Protein AF-A0A2H6AF72-F1 (afdb_monomer_lite)

Radius of gyration: 19.47 Å; chains: 1; bounding box: 50×29×58 Å

Structure (mmCIF, N/CA/C/O backbone):
data_AF-A0A2H6AF72-F1
#
_entry.id   AF-A0A2H6AF72-F1
#
loop_
_atom_site.group_PDB
_atom_site.id
_atom_site.type_symbol
_atom_site.label_atom_id
_atom_site.label_alt_id
_atom_site.label_comp_id
_atom_site.label_asym_id
_atom_site.label_entity_id
_atom_site.label_seq_id
_atom_site.pdbx_PDB_ins_code
_atom_site.Cartn_x
_atom_site.Cartn_y
_atom_site.Cartn_z
_atom_site.occupancy
_atom_site.B_iso_or_equiv
_atom_site.auth_seq_id
_atom_site.auth_comp_id
_atom_site.auth_asym_id
_atom_site.auth_atom_id
_atom_site.pdbx_PDB_model_num
ATOM 1 N N . MET A 1 1 ? 28.592 -4.915 10.012 1.00 45.84 1 MET A N 1
ATOM 2 C CA . MET A 1 1 ? 27.719 -3.913 9.376 1.00 45.84 1 MET A CA 1
ATOM 3 C C . MET A 1 1 ? 26.429 -4.671 9.150 1.00 45.84 1 MET A C 1
ATOM 5 O O . MET A 1 1 ? 26.485 -5.625 8.399 1.00 45.84 1 MET A O 1
ATOM 9 N N . MET A 1 2 ? 25.396 -4.455 9.972 1.00 42.34 2 MET A N 1
ATOM 10 C CA . MET A 1 2 ? 24.169 -5.247 9.829 1.00 42.34 2 MET A CA 1
ATOM 11 C C . MET A 1 2 ? 23.522 -4.894 8.496 1.00 42.34 2 MET A C 1
ATOM 13 O O . MET A 1 2 ? 23.334 -3.710 8.214 1.00 42.34 2 MET A O 1
ATOM 17 N N . ASP A 1 3 ? 23.232 -5.923 7.711 1.00 50.94 3 ASP A N 1
ATOM 18 C CA . ASP A 1 3 ? 22.557 -5.867 6.424 1.00 50.94 3 ASP A CA 1
ATOM 19 C C . ASP A 1 3 ? 21.106 -5.407 6.629 1.00 50.94 3 ASP A C 1
ATOM 21 O O . ASP A 1 3 ? 20.165 -6.191 6.584 1.00 50.94 3 ASP A O 1
ATOM 25 N N . TYR A 1 4 ? 20.908 -4.112 6.893 1.00 49.44 4 TYR A N 1
ATOM 26 C CA . TYR A 1 4 ? 19.579 -3.484 6.959 1.00 49.44 4 TYR A CA 1
ATOM 27 C C . TYR A 1 4 ? 18.768 -3.741 5.676 1.00 49.44 4 TYR A C 1
ATOM 29 O O . TYR A 1 4 ? 17.543 -3.756 5.711 1.00 49.44 4 TYR A O 1
ATOM 37 N N . LEU A 1 5 ? 19.457 -4.003 4.559 1.00 55.38 5 LEU A N 1
ATOM 38 C CA . LEU A 1 5 ? 18.871 -4.444 3.297 1.00 55.38 5 LEU A CA 1
ATOM 39 C C . LEU A 1 5 ? 18.309 -5.872 3.351 1.00 55.38 5 LEU A C 1
ATOM 41 O O . LEU A 1 5 ? 17.291 -6.117 2.711 1.00 55.38 5 LEU A O 1
ATOM 45 N N . ASP A 1 6 ? 18.892 -6.799 4.113 1.00 64.69 6 ASP A N 1
ATOM 46 C CA . ASP A 1 6 ? 18.462 -8.205 4.128 1.00 64.69 6 ASP A CA 1
ATOM 47 C C . ASP A 1 6 ? 17.164 -8.401 4.910 1.00 64.69 6 ASP A C 1
ATOM 49 O O . ASP A 1 6 ? 16.269 -9.113 4.451 1.00 64.69 6 ASP A O 1
ATOM 53 N N . GLU A 1 7 ? 1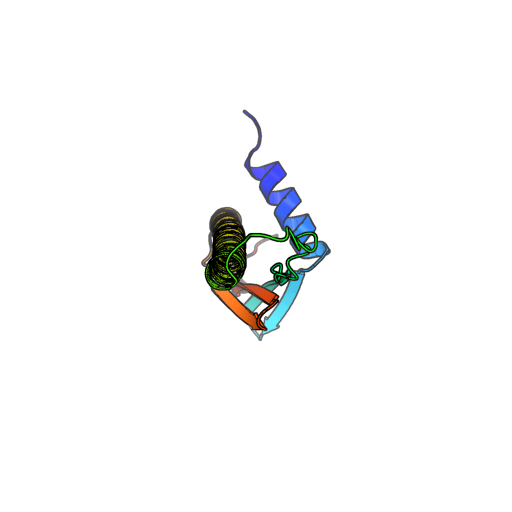7.016 -7.744 6.064 1.00 69.00 7 GLU A N 1
ATOM 54 C CA . GLU A 1 7 ? 15.771 -7.800 6.841 1.00 69.00 7 GLU A CA 1
ATOM 55 C C . GLU A 1 7 ? 14.624 -7.125 6.080 1.00 69.00 7 GLU A C 1
ATOM 57 O O . GLU A 1 7 ? 13.515 -7.661 6.002 1.00 69.00 7 GLU A O 1
ATOM 62 N N . ASP A 1 8 ? 14.907 -5.991 5.441 1.00 66.62 8 ASP A N 1
ATOM 63 C CA . ASP A 1 8 ? 13.935 -5.244 4.656 1.00 66.62 8 ASP A CA 1
ATOM 64 C C . ASP A 1 8 ? 13.518 -5.988 3.383 1.00 66.62 8 ASP A C 1
ATOM 66 O O . ASP A 1 8 ? 12.327 -6.039 3.059 1.00 66.62 8 ASP A O 1
ATOM 70 N N . THR A 1 9 ? 14.469 -6.650 2.724 1.00 68.25 9 THR A N 1
ATOM 71 C CA . THR A 1 9 ? 14.215 -7.526 1.577 1.00 68.25 9 THR A CA 1
ATOM 72 C C . THR A 1 9 ? 13.435 -8.770 1.992 1.00 68.25 9 THR A C 1
ATOM 74 O O . THR A 1 9 ? 12.452 -9.114 1.340 1.00 68.25 9 THR A O 1
ATOM 77 N N . ALA A 1 10 ? 13.799 -9.430 3.096 1.00 70.38 10 ALA A N 1
ATOM 78 C CA . ALA A 1 10 ? 13.075 -10.593 3.609 1.00 70.38 10 ALA A CA 1
ATOM 79 C C . ALA A 1 10 ? 11.638 -10.231 4.006 1.00 70.38 10 ALA A C 1
ATOM 81 O O . ALA A 1 10 ? 10.698 -10.972 3.709 1.00 70.38 10 ALA A O 1
ATOM 82 N N . TYR A 1 11 ? 11.452 -9.065 4.625 1.00 73.12 11 TYR A N 1
ATOM 83 C CA . TYR A 1 11 ? 10.141 -8.538 4.972 1.00 73.12 11 TYR A CA 1
ATOM 84 C C . TYR A 1 11 ? 9.307 -8.227 3.721 1.00 73.12 11 TYR A C 1
ATOM 86 O O . TYR A 1 11 ? 8.145 -8.635 3.641 1.00 73.12 11 TYR A O 1
ATOM 94 N N . LEU A 1 12 ? 9.897 -7.579 2.711 1.00 72.94 12 LEU A N 1
ATOM 95 C CA . LEU A 1 12 ? 9.242 -7.315 1.430 1.00 72.94 12 LEU A CA 1
ATOM 96 C C . LEU A 1 12 ? 8.855 -8.613 0.714 1.00 72.94 12 LEU A C 1
ATOM 98 O O . LEU A 1 12 ? 7.711 -8.755 0.289 1.00 72.94 12 LEU A O 1
ATOM 102 N N . LEU A 1 13 ? 9.766 -9.583 0.625 1.00 69.62 13 LEU A N 1
ATOM 103 C CA . LEU A 1 13 ? 9.505 -10.899 0.040 1.00 69.62 13 LEU A CA 1
ATOM 104 C C . LEU A 1 13 ? 8.399 -11.640 0.797 1.00 69.62 13 LEU A C 1
ATOM 106 O O . LEU A 1 13 ? 7.515 -12.223 0.172 1.00 69.62 13 LEU A O 1
ATOM 110 N N . GLY A 1 14 ? 8.391 -11.564 2.129 1.00 73.88 14 GLY A N 1
ATOM 111 C CA . GLY A 1 14 ? 7.322 -12.111 2.961 1.00 7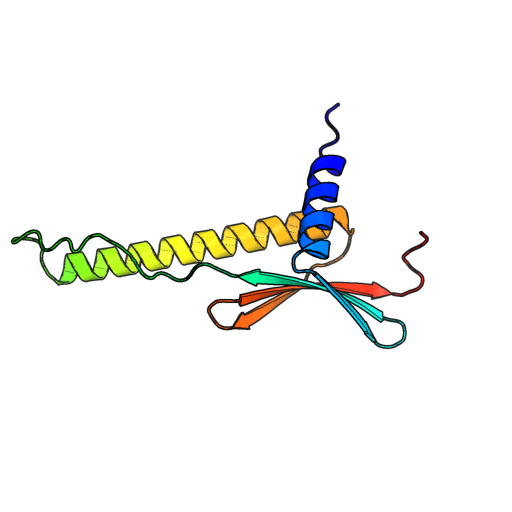3.88 14 GLY A CA 1
ATOM 112 C C . GLY A 1 14 ? 5.967 -11.458 2.678 1.00 73.88 14 GLY A C 1
ATOM 113 O O . GLY A 1 14 ? 4.959 -12.155 2.544 1.00 73.88 14 GLY A O 1
ATOM 114 N N . MET A 1 15 ? 5.930 -10.132 2.515 1.00 74.31 15 MET A N 1
ATOM 115 C CA . MET A 1 15 ? 4.712 -9.415 2.122 1.00 74.31 15 MET A CA 1
ATOM 116 C C . MET A 1 15 ? 4.251 -9.792 0.714 1.00 74.31 15 MET A C 1
ATOM 118 O O . MET A 1 15 ? 3.058 -10.014 0.506 1.00 74.31 15 MET A O 1
ATOM 122 N N . LEU A 1 16 ? 5.177 -9.906 -0.239 1.00 72.75 16 LEU A N 1
ATOM 123 C CA . LEU A 1 16 ? 4.874 -10.310 -1.608 1.00 72.75 16 LEU A CA 1
ATOM 124 C C . LEU A 1 16 ? 4.324 -11.733 -1.667 1.00 72.75 16 LEU A C 1
ATOM 126 O O . LEU A 1 16 ? 3.339 -11.978 -2.356 1.00 72.75 16 LEU A O 1
ATOM 130 N N . PHE A 1 17 ? 4.906 -12.655 -0.906 1.00 71.75 17 PHE A N 1
ATOM 131 C CA . PHE A 1 17 ? 4.448 -14.037 -0.856 1.00 71.75 17 PHE A CA 1
ATOM 132 C C . PHE A 1 17 ? 3.093 -14.174 -0.148 1.00 71.75 17 PHE A C 1
ATOM 134 O O . PHE A 1 17 ? 2.244 -14.956 -0.567 1.00 71.75 17 PHE A O 1
ATOM 141 N N . GLY A 1 18 ? 2.874 -13.411 0.927 1.00 74.75 18 GLY A N 1
ATOM 142 C CA . GLY A 1 18 ? 1.661 -13.517 1.737 1.00 74.75 18 GLY A CA 1
ATOM 143 C C . GLY A 1 18 ? 0.457 -12.750 1.188 1.00 74.75 18 GLY A C 1
ATOM 144 O O . GLY A 1 18 ? -0.680 -13.189 1.364 1.00 74.75 18 GLY A O 1
ATOM 145 N N . ARG A 1 19 ? 0.680 -11.579 0.580 1.00 78.19 19 ARG A N 1
ATOM 146 C CA . ARG A 1 19 ? -0.380 -10.640 0.157 1.00 78.19 19 ARG A CA 1
ATOM 147 C C . ARG A 1 19 ? -0.085 -9.914 -1.158 1.00 78.19 19 ARG A C 1
ATOM 149 O O . ARG A 1 19 ? -0.855 -9.038 -1.557 1.00 78.19 19 ARG A O 1
ATOM 156 N N . GLY A 1 20 ? 1.021 -10.252 -1.814 1.00 80.06 20 GLY A N 1
ATOM 157 C CA . GLY A 1 20 ? 1.405 -9.682 -3.092 1.00 80.06 20 GLY A CA 1
ATOM 158 C C . GLY A 1 20 ? 0.698 -10.353 -4.260 1.00 80.06 20 GLY A C 1
ATOM 159 O O . GLY A 1 20 ? 0.408 -11.549 -4.258 1.00 80.06 20 GLY A O 1
ATOM 160 N N . LYS A 1 21 ? 0.446 -9.565 -5.296 1.00 84.19 21 LYS A N 1
ATOM 161 C CA . LYS A 1 21 ? 0.031 -10.021 -6.616 1.00 84.19 21 LYS A CA 1
ATOM 162 C C . LYS A 1 21 ? 0.981 -9.423 -7.634 1.00 84.19 21 LYS A C 1
ATOM 164 O O . LYS A 1 21 ? 1.278 -8.231 -7.587 1.00 84.19 21 LYS A O 1
ATOM 169 N N . LEU A 1 22 ? 1.422 -10.258 -8.562 1.00 82.88 22 LEU A N 1
ATOM 170 C CA . LEU A 1 22 ? 2.120 -9.812 -9.753 1.00 82.88 22 LEU A CA 1
ATOM 171 C C . LEU A 1 22 ? 1.101 -9.714 -10.889 1.00 82.88 22 LEU A C 1
ATOM 173 O O . LEU A 1 22 ? 0.430 -10.697 -11.199 1.00 82.88 22 LEU A O 1
ATOM 177 N N . LEU A 1 23 ? 0.963 -8.531 -11.478 1.00 84.06 23 LEU A N 1
ATOM 178 C CA . LEU A 1 23 ? 0.066 -8.280 -12.601 1.00 84.06 23 LEU A CA 1
ATOM 179 C C . LEU A 1 23 ? 0.889 -7.918 -13.836 1.00 84.06 23 LEU A C 1
ATOM 181 O O . LEU A 1 23 ? 1.700 -6.995 -13.798 1.00 84.06 23 LEU A O 1
ATOM 185 N N . ASP A 1 24 ? 0.655 -8.619 -14.939 1.00 82.19 24 ASP A N 1
ATOM 186 C CA . ASP A 1 24 ? 1.274 -8.331 -16.230 1.00 82.19 24 ASP A CA 1
ATOM 187 C C . ASP A 1 24 ? 0.285 -7.562 -17.123 1.00 82.19 24 ASP A C 1
ATOM 189 O O . ASP A 1 24 ? -0.822 -8.029 -17.390 1.00 82.19 24 ASP A O 1
ATOM 193 N N . TYR A 1 25 ? 0.701 -6.403 -17.635 1.00 80.25 25 TYR A N 1
ATOM 194 C CA . TYR A 1 25 ? -0.032 -5.618 -18.630 1.00 80.25 25 TYR A CA 1
ATOM 195 C C . TYR A 1 25 ? 0.899 -5.277 -19.797 1.00 80.25 25 TYR A C 1
ATOM 197 O O . TYR A 1 25 ? 1.538 -4.224 -19.845 1.00 80.25 25 TYR A O 1
ATOM 205 N N . GLY A 1 26 ? 0.995 -6.199 -20.757 1.00 82.00 26 GLY A N 1
ATOM 206 C CA . GLY A 1 26 ? 1.852 -6.046 -21.933 1.00 82.00 26 GLY A CA 1
ATOM 207 C C . GLY A 1 26 ? 3.339 -6.001 -21.566 1.00 82.00 26 GLY A C 1
ATOM 208 O O . GLY A 1 26 ? 3.912 -7.001 -21.137 1.00 82.00 26 GLY A O 1
ATOM 209 N N . SER A 1 27 ? 3.978 -4.848 -21.774 1.00 80.19 27 SER A N 1
ATOM 210 C CA . SER A 1 27 ? 5.383 -4.593 -21.418 1.00 80.19 27 SER A CA 1
ATOM 211 C C . SER A 1 27 ? 5.570 -4.049 -19.996 1.00 80.19 27 SER A C 1
ATOM 213 O O . SER A 1 27 ? 6.713 -3.948 -19.537 1.00 80.19 27 SER A O 1
ATOM 215 N N . CYS A 1 28 ? 4.476 -3.732 -19.301 1.00 77.94 28 CYS A N 1
ATOM 216 C CA . CYS A 1 28 ? 4.472 -3.266 -17.921 1.00 77.94 28 CYS A CA 1
ATOM 217 C C . CYS A 1 28 ? 4.126 -4.414 -16.975 1.00 77.94 28 CYS A C 1
ATOM 219 O O . CYS A 1 28 ? 3.243 -5.227 -17.246 1.00 77.94 28 CYS A O 1
ATOM 221 N N . ARG A 1 29 ? 4.804 -4.447 -15.836 1.00 81.94 29 ARG A N 1
ATOM 222 C CA . ARG A 1 29 ? 4.525 -5.347 -14.725 1.00 81.94 29 ARG A CA 1
ATOM 223 C C . ARG A 1 29 ? 4.245 -4.528 -13.488 1.00 81.94 29 ARG A C 1
ATOM 225 O O . ARG A 1 29 ? 4.872 -3.493 -13.284 1.00 81.94 29 ARG A O 1
ATOM 232 N N . PHE A 1 30 ? 3.316 -5.003 -12.678 1.00 83.69 30 PHE A N 1
ATOM 233 C CA . PHE A 1 30 ? 2.942 -4.355 -11.439 1.00 83.69 30 PHE A CA 1
ATOM 234 C C . PHE A 1 30 ? 3.047 -5.340 -10.297 1.00 83.69 30 PHE A C 1
ATOM 236 O O . PHE A 1 30 ? 2.457 -6.419 -10.331 1.00 83.69 30 PHE A O 1
ATOM 243 N N . VAL A 1 31 ? 3.764 -4.932 -9.267 1.00 85.44 31 VAL A N 1
ATOM 244 C CA . VAL A 1 31 ? 3.702 -5.557 -7.957 1.00 85.44 31 VAL A CA 1
ATOM 245 C C . VAL A 1 31 ? 2.648 -4.814 -7.152 1.00 85.44 31 VAL A C 1
ATOM 247 O O . VAL A 1 31 ? 2.734 -3.600 -6.987 1.00 85.44 31 VAL A O 1
ATOM 250 N N . VAL A 1 32 ? 1.643 -5.541 -6.675 1.00 87.38 32 VAL A N 1
ATOM 251 C CA . VAL A 1 32 ? 0.549 -5.001 -5.865 1.00 87.38 32 VAL A CA 1
ATOM 252 C C . VAL A 1 32 ? 0.532 -5.717 -4.526 1.00 87.38 32 VAL A C 1
ATOM 254 O O . VAL A 1 32 ? 0.341 -6.927 -4.491 1.00 87.38 32 VAL A O 1
ATOM 257 N N . VAL A 1 33 ? 0.704 -4.992 -3.425 1.00 87.75 33 VAL A N 1
ATOM 258 C CA . VAL A 1 33 ? 0.620 -5.533 -2.061 1.00 87.75 33 VAL A CA 1
ATOM 259 C C . VAL A 1 33 ? -0.623 -4.975 -1.384 1.00 87.75 33 VAL A C 1
ATOM 261 O O . VAL A 1 33 ? -0.729 -3.770 -1.161 1.00 87.75 33 VAL A O 1
ATOM 264 N N . GLU A 1 34 ? -1.573 -5.848 -1.049 1.00 88.19 34 GLU A N 1
ATOM 265 C CA . GLU A 1 34 ? -2.801 -5.452 -0.355 1.00 88.19 34 GLU A CA 1
ATOM 266 C C . GLU A 1 34 ? -2.625 -5.512 1.170 1.00 88.19 34 GLU A C 1
ATOM 268 O O . GLU A 1 34 ? -2.309 -6.551 1.756 1.00 88.19 34 GLU A O 1
ATOM 273 N N . LEU A 1 35 ? -2.888 -4.391 1.834 1.00 84.25 35 LEU A N 1
ATOM 274 C CA . LEU A 1 35 ? -2.811 -4.225 3.278 1.00 84.25 35 LEU A CA 1
ATOM 275 C C . LEU A 1 35 ? -4.211 -4.027 3.857 1.00 84.25 35 LEU A C 1
ATOM 277 O O . LEU A 1 35 ? -5.022 -3.254 3.342 1.00 84.25 35 LEU A O 1
ATOM 281 N N . GLU A 1 36 ? -4.486 -4.706 4.968 1.00 82.75 36 GLU A N 1
ATOM 282 C CA . GLU A 1 36 ? -5.682 -4.448 5.769 1.00 82.75 36 GLU A CA 1
ATOM 283 C C . GLU A 1 36 ? -5.348 -3.388 6.813 1.00 82.75 36 GLU A C 1
ATOM 285 O O . GLU A 1 36 ? -4.502 -3.600 7.682 1.00 82.75 36 GLU A O 1
ATOM 290 N N . ILE A 1 37 ? -6.017 -2.243 6.724 1.00 80.75 37 ILE A N 1
ATOM 291 C CA . ILE A 1 37 ? -5.909 -1.182 7.721 1.00 80.75 37 ILE A CA 1
ATOM 292 C C . ILE A 1 37 ? -6.938 -1.435 8.818 1.00 80.75 37 ILE A C 1
ATOM 294 O O . ILE A 1 37 ? -8.095 -1.786 8.561 1.00 80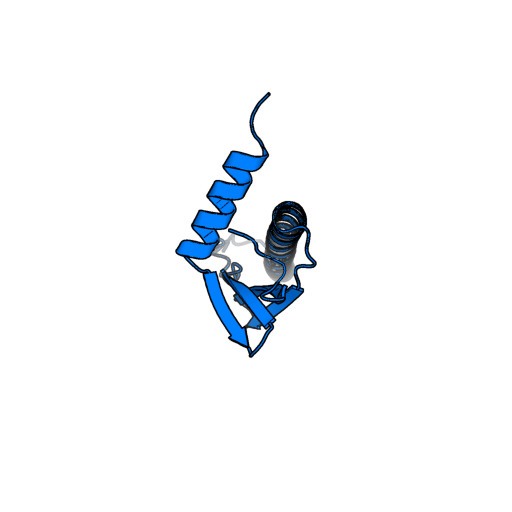.75 37 ILE A O 1
ATOM 298 N N . ARG A 1 38 ? -6.512 -1.283 10.074 1.00 70.50 38 ARG A N 1
ATOM 299 C CA . ARG A 1 38 ? -7.389 -1.552 11.212 1.00 70.50 38 ARG A CA 1
ATOM 300 C C . ARG A 1 38 ? -8.523 -0.543 11.210 1.00 70.50 38 ARG A C 1
ATOM 302 O O . ARG A 1 38 ? -8.284 0.662 11.215 1.00 70.50 38 ARG A O 1
ATOM 309 N N . ARG A 1 39 ? -9.757 -1.028 11.294 1.00 64.06 39 ARG A N 1
ATOM 310 C CA . ARG A 1 39 ? -10.870 -0.191 11.725 1.00 64.06 39 ARG A CA 1
ATOM 311 C C . ARG A 1 39 ? -11.067 -0.309 13.218 1.00 64.06 39 ARG A C 1
ATOM 313 O O . ARG A 1 39 ? -11.020 -1.399 13.782 1.00 64.06 39 ARG A O 1
ATOM 320 N N . THR A 1 40 ? -11.385 0.816 13.835 1.00 53.53 40 THR A N 1
ATOM 321 C CA . THR A 1 40 ? -12.020 0.838 15.140 1.00 53.53 40 THR A CA 1
ATOM 322 C C . THR A 1 40 ? -13.342 0.066 15.054 1.00 53.53 40 THR A C 1
ATOM 324 O O . THR A 1 40 ? -14.351 0.560 14.568 1.00 53.53 40 THR A O 1
ATOM 327 N N . THR A 1 41 ? -13.386 -1.147 15.592 1.00 47.47 41 THR A N 1
ATOM 328 C CA . THR A 1 41 ? -14.347 -1.343 16.676 1.00 47.47 41 THR A CA 1
ATOM 329 C C . THR A 1 41 ? -13.570 -0.975 17.922 1.00 47.47 41 THR A C 1
ATOM 331 O O . THR A 1 41 ? -12.686 -1.749 18.303 1.00 47.47 41 THR A O 1
ATOM 334 N N . PRO A 1 42 ? -13.799 0.199 18.532 1.00 49.31 42 PRO A N 1
ATOM 335 C CA . PRO A 1 42 ? -13.270 0.415 19.853 1.00 49.31 42 PRO A CA 1
ATOM 336 C C . PRO A 1 42 ? -13.955 -0.633 20.728 1.00 49.31 42 PRO A C 1
ATOM 338 O O . PRO A 1 42 ? -15.081 -0.447 21.171 1.00 49.31 42 PRO A O 1
ATOM 341 N N . LYS A 1 43 ? -13.271 -1.747 20.999 1.00 48.62 43 LYS A N 1
ATOM 342 C CA . LYS A 1 43 ? -13.484 -2.494 22.236 1.00 48.62 43 LYS A CA 1
ATOM 343 C C . LYS A 1 43 ? -12.875 -1.654 23.359 1.00 48.62 43 LYS A C 1
ATOM 345 O O . LYS A 1 43 ? -11.989 -2.104 24.073 1.00 48.62 43 LYS A O 1
ATOM 350 N N . LEU A 1 44 ? -13.300 -0.394 23.470 1.00 51.44 44 LEU A N 1
ATOM 351 C CA . LEU A 1 44 ? -13.259 0.258 24.759 1.00 51.44 44 LEU A CA 1
ATOM 352 C C . LEU A 1 44 ? -14.176 -0.623 25.615 1.00 51.44 44 LEU A C 1
ATOM 354 O O . LEU A 1 44 ? -15.291 -0.918 25.164 1.00 51.44 44 LEU A O 1
ATOM 358 N N . PRO A 1 45 ? -13.723 -1.122 26.780 1.00 52.91 45 PRO A N 1
ATOM 359 C CA . PRO A 1 45 ? -14.659 -1.710 27.726 1.00 52.91 45 PRO A CA 1
ATOM 360 C C . PRO A 1 45 ? -15.821 -0.723 27.865 1.00 52.91 45 PRO A C 1
ATOM 362 O O . PRO A 1 45 ? -15.571 0.484 27.768 1.00 52.91 45 PRO A O 1
ATOM 365 N N . PRO A 1 46 ? -17.077 -1.180 28.002 1.00 53.53 46 PRO A N 1
ATOM 366 C CA . PRO A 1 46 ? -18.176 -0.269 28.259 1.00 53.53 46 PRO A CA 1
ATOM 367 C C . PRO A 1 46 ? -17.834 0.485 29.545 1.00 53.53 46 PRO A C 1
ATOM 369 O O . PRO A 1 46 ? -18.068 -0.003 30.644 1.00 53.53 46 PRO A O 1
ATOM 372 N N . LEU A 1 47 ? -17.228 1.666 29.408 1.00 55.59 47 LEU A N 1
ATOM 373 C CA . LEU A 1 47 ? -17.002 2.630 30.470 1.00 55.59 47 LEU A CA 1
ATOM 374 C C . LEU A 1 47 ? -18.357 3.282 30.709 1.00 55.59 47 LEU A C 1
ATOM 376 O O . LEU A 1 47 ? -18.576 4.463 30.467 1.00 55.59 47 LEU A O 1
ATOM 380 N N . HIS A 1 48 ? -19.298 2.458 31.155 1.00 51.44 48 HIS A N 1
ATOM 381 C CA . HIS A 1 48 ? -20.436 2.904 31.920 1.00 51.44 48 HIS A CA 1
ATOM 382 C C . HIS A 1 48 ? -19.911 3.146 33.338 1.00 51.44 48 HIS A C 1
ATOM 384 O O . HIS A 1 48 ? -20.268 2.450 34.280 1.00 51.44 48 HIS A O 1
ATOM 390 N N . GLU A 1 49 ? -18.977 4.091 33.477 1.00 55.25 49 GLU A N 1
ATOM 391 C CA . GLU A 1 49 ? -18.751 4.710 34.773 1.00 55.25 49 GLU A CA 1
ATOM 392 C C . GLU A 1 49 ? -19.923 5.670 34.978 1.00 55.25 49 GLU A C 1
ATOM 394 O O . GLU A 1 49 ? -20.071 6.623 34.200 1.00 55.25 49 GLU A O 1
ATOM 399 N N . PRO A 1 50 ? -20.809 5.406 35.953 1.00 52.72 50 PRO A N 1
ATOM 400 C CA . PRO A 1 50 ? -21.903 6.311 36.254 1.00 52.72 50 PRO A CA 1
ATOM 401 C C . PRO A 1 50 ? -21.295 7.636 36.731 1.00 52.72 50 PRO A C 1
ATOM 403 O O . PRO A 1 50 ? -20.818 7.738 37.856 1.00 52.72 50 PRO A O 1
ATOM 406 N N . GLY A 1 51 ? -21.253 8.636 35.847 1.00 64.81 51 GLY A N 1
ATOM 407 C CA . GLY A 1 51 ? -20.695 9.955 36.155 1.00 64.81 51 GLY A CA 1
ATOM 408 C C . GLY A 1 51 ? -19.983 10.666 35.004 1.00 64.81 51 GLY A C 1
ATOM 409 O O . GLY A 1 51 ? -19.815 11.881 35.085 1.00 64.81 51 GLY A O 1
ATOM 410 N N . LEU A 1 52 ? -19.595 9.975 33.922 1.00 63.78 52 LEU A N 1
ATOM 411 C CA . LEU A 1 52 ? -19.001 10.660 32.766 1.00 63.78 52 LEU A CA 1
ATOM 412 C C . LEU A 1 52 ? -20.085 11.325 31.890 1.00 63.78 52 LEU A C 1
ATOM 414 O O . LEU A 1 52 ? -21.017 10.638 31.463 1.00 63.78 52 LEU A O 1
ATOM 418 N N . PRO A 1 53 ? -19.963 12.623 31.551 1.00 73.88 53 PRO A N 1
ATOM 419 C CA . PRO A 1 53 ? -20.859 13.279 30.600 1.00 73.88 53 PRO A CA 1
ATOM 420 C C . PRO A 1 53 ? -20.817 12.583 29.232 1.00 73.88 53 PRO A C 1
ATOM 422 O O . PRO A 1 53 ? -19.734 12.258 28.736 1.00 73.88 53 PRO A O 1
ATOM 425 N N . GLN A 1 54 ? -21.977 12.395 28.592 1.00 69.12 54 GLN A N 1
ATOM 426 C CA . GLN A 1 54 ? -22.082 11.768 27.263 1.00 69.12 54 GLN A CA 1
ATOM 427 C C . GLN A 1 54 ? -21.192 12.455 26.213 1.00 69.12 54 GLN A C 1
ATOM 429 O O . GLN A 1 54 ? -20.566 11.774 25.399 1.00 69.12 54 GLN A O 1
ATOM 434 N N . ASP A 1 55 ? -21.051 13.781 26.290 1.00 73.88 55 ASP A N 1
ATOM 435 C CA . ASP A 1 55 ? -20.176 14.566 25.408 1.00 73.88 55 ASP A CA 1
ATOM 436 C C . ASP A 1 55 ? -18.702 14.157 25.530 1.00 73.88 55 ASP A C 1
ATOM 438 O O . ASP A 1 55 ? -17.960 14.112 24.548 1.00 73.88 55 ASP A O 1
ATOM 442 N N . LEU A 1 56 ? -18.266 13.817 26.744 1.00 72.75 56 LEU A N 1
ATOM 443 C CA . LEU A 1 56 ? -16.892 13.416 27.029 1.00 72.75 56 LEU A CA 1
ATOM 444 C C . LEU A 1 56 ? -16.631 11.993 26.510 1.00 72.75 56 LEU A C 1
ATOM 446 O O . LEU A 1 56 ? -15.584 11.738 25.915 1.00 72.75 56 LEU A O 1
ATOM 450 N N . GLN A 1 57 ? -17.613 11.093 26.629 1.00 68.06 57 GLN A N 1
ATOM 451 C CA . GLN A 1 57 ? -17.542 9.748 26.043 1.00 68.06 57 GLN A CA 1
ATOM 452 C C . GLN A 1 57 ? -17.481 9.783 24.509 1.00 68.06 57 GLN A C 1
ATOM 454 O O . GLN A 1 57 ? -16.630 9.112 23.920 1.00 68.06 57 GLN A O 1
ATOM 459 N N . GLN A 1 58 ? -18.320 10.593 23.853 1.00 69.81 58 GLN A N 1
ATOM 460 C CA . GLN A 1 58 ? -18.264 10.769 22.396 1.00 69.81 58 GLN A CA 1
ATOM 461 C C . GLN A 1 58 ? -16.920 11.348 21.947 1.00 69.81 58 GLN A C 1
ATOM 463 O O . GLN A 1 58 ? -16.321 10.869 20.980 1.00 69.81 58 GLN A O 1
ATOM 468 N N . LYS A 1 59 ? -16.395 12.336 22.679 1.00 75.19 59 LYS A N 1
ATOM 469 C CA . LYS A 1 59 ? -15.098 12.946 22.372 1.00 75.19 59 LYS A CA 1
ATOM 470 C C . LYS A 1 59 ? -13.950 11.941 22.485 1.00 75.19 59 LYS A C 1
ATOM 472 O O . LYS A 1 59 ? -13.087 11.911 21.611 1.00 75.19 59 LYS A O 1
ATOM 477 N N . LEU A 1 60 ? -13.959 11.077 23.502 1.00 73.38 60 LEU A N 1
ATOM 478 C CA . LEU A 1 60 ? -12.962 10.012 23.662 1.00 73.38 60 LEU A CA 1
ATOM 479 C C . LEU A 1 60 ? -13.030 8.973 22.533 1.00 73.38 60 LEU A C 1
ATOM 481 O O . LEU A 1 60 ? -11.988 8.570 22.016 1.00 73.38 60 LEU A O 1
ATOM 485 N N . GLN A 1 61 ? -14.231 8.582 22.096 1.00 68.19 61 GLN A N 1
ATOM 486 C CA . GLN A 1 61 ? -14.400 7.676 20.952 1.00 68.19 61 GLN A CA 1
ATOM 487 C C . GLN A 1 61 ? -13.882 8.296 19.646 1.00 68.19 61 GLN A C 1
ATOM 489 O O . GLN A 1 61 ? -13.189 7.625 18.879 1.00 68.19 61 GLN A O 1
ATOM 494 N N . SER A 1 62 ? -14.160 9.584 19.417 1.00 68.88 62 SER A N 1
ATOM 495 C CA . SER A 1 62 ? -13.653 10.319 18.254 1.00 68.88 62 SER A CA 1
ATOM 496 C C . SER A 1 62 ? -12.125 10.404 18.258 1.00 68.88 62 SER A C 1
ATOM 498 O O . SER A 1 62 ? -11.492 10.127 17.241 1.00 68.88 62 SER A O 1
ATOM 500 N N . LEU A 1 63 ? -11.518 10.737 19.402 1.00 72.38 63 LEU A N 1
ATOM 501 C CA . LEU A 1 63 ? -10.060 10.823 19.543 1.00 72.38 63 LEU A CA 1
ATOM 502 C C . LEU A 1 63 ? -9.379 9.466 19.323 1.00 72.38 63 LEU A C 1
ATOM 504 O O . LEU A 1 63 ? -8.369 9.394 18.625 1.00 72.38 63 LEU A O 1
ATOM 508 N N . ALA A 1 64 ? -9.953 8.383 19.854 1.00 66.69 64 ALA A N 1
ATOM 509 C CA . ALA A 1 64 ? -9.456 7.030 19.609 1.00 66.69 64 ALA A CA 1
ATOM 510 C C . ALA A 1 64 ? -9.520 6.654 18.116 1.00 66.69 64 ALA A C 1
ATOM 512 O O . ALA A 1 64 ? -8.581 6.057 17.588 1.00 66.69 64 ALA A O 1
ATOM 513 N N . GLY A 1 65 ? -10.593 7.043 17.418 1.00 66.44 65 GLY A N 1
ATOM 514 C CA . GLY A 1 65 ? -10.718 6.866 15.968 1.00 66.44 65 GLY A CA 1
ATOM 515 C C . GLY A 1 65 ? -9.669 7.645 15.170 1.00 66.44 65 GLY A C 1
ATOM 516 O O . GLY A 1 65 ? -9.071 7.091 14.248 1.00 66.44 65 GLY A O 1
ATOM 517 N N . MET A 1 66 ? -9.403 8.900 15.547 1.00 70.06 66 MET A N 1
ATOM 518 C CA . MET A 1 66 ? -8.396 9.744 14.892 1.00 70.06 66 MET A CA 1
ATOM 519 C C . MET A 1 66 ? -6.973 9.212 15.088 1.00 70.06 66 MET A C 1
ATOM 521 O O . MET A 1 66 ? -6.210 9.153 14.125 1.00 70.06 66 MET A O 1
ATOM 525 N N . ASN A 1 67 ? -6.624 8.767 16.299 1.00 75.88 67 ASN A N 1
ATOM 526 C CA . ASN A 1 67 ? -5.305 8.188 16.565 1.00 75.88 67 ASN A CA 1
ATOM 527 C C . ASN A 1 67 ? -5.056 6.928 15.730 1.00 75.88 67 ASN A C 1
ATOM 529 O O . ASN A 1 67 ? -3.980 6.787 1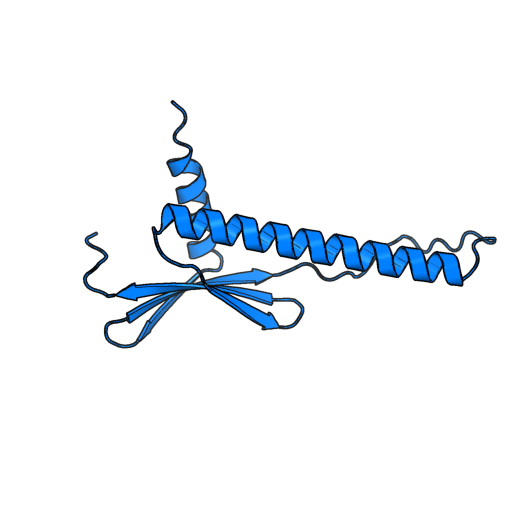5.158 1.00 75.88 67 ASN A O 1
ATOM 533 N N . LEU A 1 68 ? -6.055 6.052 15.586 1.00 73.50 68 LEU A N 1
ATOM 534 C CA . LEU A 1 68 ? -5.906 4.849 14.765 1.00 73.50 68 LEU A CA 1
ATOM 535 C C . LEU A 1 68 ? -5.767 5.176 13.271 1.00 73.50 68 LEU A C 1
ATOM 537 O O . LEU A 1 68 ? -4.985 4.536 12.571 1.00 73.50 68 LEU A O 1
ATOM 541 N N . ALA A 1 69 ? -6.513 6.165 12.770 1.00 72.50 69 ALA A N 1
ATOM 542 C CA . ALA A 1 69 ? -6.376 6.615 11.386 1.00 72.50 69 ALA A CA 1
ATOM 543 C C . ALA A 1 69 ? -4.953 7.127 11.112 1.00 72.50 69 ALA A C 1
ATOM 545 O O . ALA A 1 69 ? -4.334 6.707 10.136 1.00 72.50 69 ALA A O 1
ATOM 546 N N . LEU A 1 70 ? -4.407 7.935 12.028 1.00 77.56 70 LEU A N 1
ATOM 547 C CA . LEU A 1 70 ? -3.024 8.413 11.970 1.00 77.56 70 LEU A CA 1
ATOM 548 C C . LEU A 1 70 ? -2.002 7.273 12.056 1.00 77.56 70 LEU A C 1
ATOM 550 O O . LEU A 1 70 ? -0.990 7.303 11.362 1.00 77.56 70 LEU A O 1
ATOM 554 N N . GLU A 1 71 ? -2.235 6.264 12.897 1.00 79.06 71 GLU A N 1
ATOM 555 C CA . GLU A 1 71 ? -1.362 5.088 12.984 1.00 79.06 71 GLU A CA 1
ATOM 556 C C . GLU A 1 71 ? -1.363 4.272 11.689 1.00 79.06 71 GLU A C 1
ATOM 558 O O . GLU A 1 71 ? -0.292 3.907 11.203 1.00 79.06 71 GLU A O 1
ATOM 563 N N . ASN A 1 72 ? -2.539 4.025 11.102 1.00 81.19 72 ASN A N 1
ATOM 564 C CA . ASN A 1 72 ? -2.659 3.330 9.821 1.00 81.19 72 ASN A CA 1
ATOM 565 C C . ASN A 1 72 ? -1.950 4.106 8.704 1.00 81.19 72 ASN A C 1
ATOM 567 O O . ASN A 1 72 ? -1.194 3.515 7.938 1.00 81.19 72 ASN A O 1
ATOM 571 N N . GLU A 1 73 ? -2.160 5.420 8.628 1.00 81.75 73 GLU A N 1
ATOM 572 C CA . GLU A 1 73 ? -1.510 6.280 7.637 1.00 81.75 73 GLU A CA 1
ATOM 573 C C . GLU A 1 73 ? 0.015 6.254 7.796 1.00 81.75 73 GLU A C 1
ATOM 575 O O . GLU A 1 73 ? 0.736 6.030 6.827 1.00 81.75 73 GLU A O 1
ATOM 580 N N . ARG A 1 74 ? 0.523 6.372 9.030 1.00 83.12 74 ARG A N 1
ATOM 581 C CA . ARG A 1 74 ? 1.963 6.265 9.317 1.00 83.12 74 ARG A CA 1
ATOM 582 C C . ARG A 1 74 ? 2.531 4.901 8.937 1.00 83.12 74 ARG A C 1
ATOM 584 O O . ARG A 1 74 ? 3.637 4.840 8.408 1.00 83.12 74 ARG A O 1
ATOM 591 N N . ALA A 1 75 ? 1.809 3.817 9.215 1.00 81.50 75 ALA A N 1
ATOM 592 C CA . ALA A 1 75 ? 2.246 2.469 8.867 1.00 81.50 75 ALA A CA 1
ATOM 593 C C . ALA A 1 75 ? 2.323 2.281 7.344 1.00 81.50 75 ALA A C 1
ATOM 595 O O . ALA A 1 75 ? 3.334 1.794 6.842 1.00 81.50 75 ALA A O 1
ATOM 596 N N . VAL A 1 76 ? 1.296 2.721 6.611 1.00 85.12 76 VAL A N 1
ATOM 597 C CA . VAL A 1 76 ? 1.265 2.665 5.142 1.00 85.12 76 VAL A CA 1
ATOM 598 C C . VAL A 1 76 ? 2.379 3.522 4.540 1.00 85.12 76 VAL A C 1
ATOM 600 O O . VAL A 1 76 ? 3.089 3.044 3.659 1.00 85.12 76 VAL A O 1
ATOM 603 N N . SER A 1 77 ? 2.591 4.742 5.040 1.00 86.44 77 SER A N 1
ATOM 604 C CA . SER A 1 77 ? 3.657 5.628 4.558 1.00 86.44 77 SER A CA 1
ATOM 605 C C . SER A 1 77 ? 5.052 5.042 4.781 1.00 86.44 77 SER A C 1
ATOM 607 O O . SER A 1 77 ? 5.853 5.043 3.855 1.00 86.44 77 SER A O 1
ATOM 609 N N . ARG A 1 78 ? 5.326 4.445 5.950 1.00 84.94 78 ARG A N 1
ATOM 610 C CA . ARG A 1 78 ? 6.613 3.768 6.205 1.00 84.94 78 ARG A CA 1
ATOM 611 C C . ARG A 1 78 ? 6.848 2.584 5.271 1.00 84.94 78 ARG A C 1
ATOM 613 O O . ARG A 1 78 ? 7.962 2.380 4.804 1.00 84.94 78 ARG A O 1
ATOM 620 N N . LEU A 1 79 ? 5.811 1.787 5.010 1.00 82.62 79 LEU A N 1
ATOM 621 C CA . LEU A 1 79 ? 5.911 0.664 4.074 1.00 82.62 79 LEU A CA 1
ATOM 622 C C . LEU A 1 79 ? 6.154 1.147 2.647 1.00 82.62 79 LEU A C 1
ATOM 624 O O . LEU A 1 79 ? 6.991 0.585 1.948 1.00 82.62 79 LEU A O 1
ATOM 628 N N . ARG A 1 80 ? 5.465 2.213 2.237 1.00 87.69 80 ARG A N 1
ATOM 629 C CA . ARG A 1 80 ? 5.673 2.863 0.945 1.00 87.69 80 ARG A CA 1
ATOM 630 C C . ARG A 1 80 ? 7.111 3.360 0.791 1.00 87.69 80 ARG A C 1
ATOM 632 O O . ARG A 1 80 ? 7.716 3.085 -0.238 1.00 87.69 80 ARG A O 1
ATOM 639 N N . GLU A 1 81 ? 7.650 4.066 1.785 1.00 85.88 81 GLU A N 1
ATOM 640 C CA . GLU A 1 81 ? 9.035 4.562 1.776 1.00 85.88 81 GLU A CA 1
ATOM 641 C C . GLU A 1 81 ? 10.028 3.408 1.623 1.00 85.88 81 GLU A C 1
ATOM 643 O O . GLU A 1 81 ? 10.797 3.392 0.668 1.00 85.88 81 GLU A O 1
ATOM 648 N N . ARG A 1 82 ? 9.916 2.370 2.459 1.00 81.44 82 ARG A N 1
ATOM 649 C CA . ARG A 1 82 ? 10.794 1.190 2.383 1.00 81.44 82 ARG A CA 1
ATOM 650 C C . ARG A 1 82 ? 10.695 0.457 1.049 1.00 81.44 82 ARG A C 1
ATOM 652 O O . ARG A 1 82 ? 11.705 0.040 0.498 1.00 81.44 82 ARG A O 1
ATOM 659 N N . MET A 1 83 ? 9.490 0.308 0.497 1.00 80.56 83 MET A N 1
ATOM 660 C CA . MET A 1 83 ? 9.312 -0.269 -0.840 1.00 80.56 83 MET A CA 1
ATOM 661 C C . MET A 1 83 ? 9.925 0.608 -1.932 1.00 80.56 83 MET A C 1
ATOM 663 O O . MET A 1 83 ? 10.460 0.074 -2.896 1.00 80.56 83 MET A O 1
ATOM 667 N N . THR A 1 84 ? 9.848 1.931 -1.784 1.00 83.44 84 THR A N 1
ATOM 668 C CA . THR A 1 84 ? 10.421 2.887 -2.741 1.00 83.44 84 THR A CA 1
ATOM 669 C C . THR A 1 84 ? 11.943 2.802 -2.729 1.00 83.44 84 THR A C 1
ATOM 671 O O . THR A 1 84 ? 12.556 2.796 -3.791 1.00 83.44 84 THR A O 1
ATOM 674 N N . GLU A 1 85 ? 12.541 2.683 -1.543 1.00 81.94 85 GLU A N 1
ATOM 675 C CA . GLU A 1 85 ? 13.982 2.487 -1.364 1.00 81.94 85 GLU A CA 1
ATOM 676 C C . GLU A 1 85 ? 14.446 1.131 -1.913 1.00 81.94 85 GLU A C 1
ATOM 678 O O . GLU A 1 85 ? 15.383 1.087 -2.701 1.00 81.94 85 GLU A O 1
ATOM 683 N N . LEU A 1 86 ? 13.766 0.032 -1.562 1.00 77.56 86 LEU A N 1
ATOM 684 C CA . LEU A 1 86 ? 14.140 -1.323 -1.995 1.00 77.56 86 LEU A CA 1
ATOM 685 C C . LEU A 1 86 ? 13.989 -1.553 -3.501 1.00 77.56 86 LEU A C 1
ATOM 687 O O . LEU A 1 86 ? 14.768 -2.291 -4.095 1.00 77.56 86 LEU A O 1
ATOM 691 N N . LEU A 1 87 ? 12.938 -0.996 -4.104 1.00 77.69 87 LEU A N 1
ATOM 692 C CA . LEU A 1 87 ? 12.620 -1.207 -5.519 1.00 77.69 87 LEU A CA 1
ATOM 693 C C . LEU A 1 87 ? 13.146 -0.081 -6.411 1.00 77.69 87 LEU A C 1
ATOM 695 O O . LEU A 1 87 ? 12.926 -0.134 -7.621 1.00 77.69 87 LEU A O 1
ATOM 699 N N . GLU A 1 88 ? 13.770 0.941 -5.817 1.00 81.06 88 GLU A N 1
ATOM 700 C CA . GLU A 1 88 ? 14.248 2.159 -6.484 1.00 81.06 88 GLU A CA 1
ATOM 701 C C . GLU A 1 88 ? 13.200 2.762 -7.441 1.00 81.06 88 GLU A C 1
ATOM 703 O O . GLU A 1 88 ? 13.505 3.279 -8.518 1.00 81.06 88 GLU A O 1
ATOM 708 N N . SER A 1 89 ? 11.922 2.659 -7.069 1.00 80.31 89 SER A N 1
ATOM 709 C CA . SER A 1 89 ? 10.790 3.007 -7.924 1.00 80.31 89 SER A CA 1
ATOM 710 C C . SER A 1 89 ? 9.669 3.625 -7.109 1.00 80.31 89 SER A C 1
ATOM 712 O O . SER A 1 89 ? 9.471 3.303 -5.939 1.00 80.31 89 SER A O 1
ATOM 714 N N . ASN A 1 90 ? 8.896 4.503 -7.741 1.00 85.00 90 ASN A N 1
ATOM 715 C CA . ASN A 1 90 ? 7.762 5.136 -7.087 1.00 85.00 90 ASN A CA 1
ATOM 716 C C . ASN A 1 90 ? 6.688 4.097 -6.744 1.00 85.00 90 ASN A C 1
ATOM 718 O O . ASN A 1 90 ? 6.199 3.371 -7.612 1.00 85.00 90 ASN A O 1
ATOM 722 N N . VAL A 1 91 ? 6.302 4.070 -5.468 1.00 87.19 91 VAL A N 1
ATOM 723 C CA . VAL A 1 91 ? 5.192 3.256 -4.970 1.00 87.19 91 VAL A CA 1
ATOM 724 C C . VAL A 1 91 ? 3.948 4.127 -4.845 1.00 87.19 91 VAL A C 1
ATOM 726 O O . VAL A 1 91 ? 3.929 5.106 -4.085 1.00 87.19 91 VAL A O 1
ATOM 729 N N . ASP A 1 92 ? 2.898 3.738 -5.555 1.00 89.38 92 ASP A N 1
ATOM 730 C CA . ASP A 1 92 ? 1.578 4.346 -5.471 1.00 89.38 92 ASP A CA 1
ATOM 731 C C . ASP A 1 92 ? 0.755 3.706 -4.353 1.00 89.38 92 ASP A C 1
ATOM 733 O O . ASP A 1 92 ? 0.790 2.494 -4.138 1.00 89.38 92 ASP A O 1
ATOM 737 N N . VAL A 1 93 ? -0.024 4.527 -3.651 1.00 89.19 93 VAL A N 1
ATOM 738 C CA . VAL A 1 93 ? -0.943 4.085 -2.597 1.00 89.19 93 VAL A CA 1
ATOM 739 C C . VAL A 1 93 ? -2.369 4.245 -3.107 1.00 89.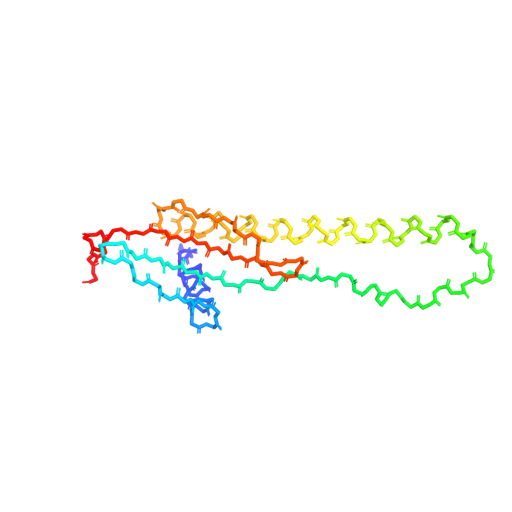19 93 VAL A C 1
ATOM 741 O O . VAL A 1 93 ? -2.816 5.360 -3.369 1.00 89.19 93 VAL A O 1
ATOM 744 N N . ILE A 1 94 ? -3.098 3.140 -3.239 1.00 89.50 94 ILE A N 1
ATOM 745 C CA . ILE A 1 94 ? -4.463 3.119 -3.772 1.00 89.50 94 ILE A CA 1
ATOM 746 C C . ILE A 1 94 ? -5.422 2.637 -2.685 1.00 89.50 94 ILE A C 1
ATOM 748 O O . ILE A 1 94 ? -5.318 1.514 -2.191 1.00 89.50 94 ILE A O 1
ATOM 752 N N . GLN A 1 95 ? -6.403 3.464 -2.324 1.00 87.06 95 GLN A N 1
ATOM 753 C CA . GLN A 1 95 ? -7.459 3.056 -1.401 1.00 87.06 95 GLN A CA 1
ATOM 754 C C . GLN A 1 95 ? -8.432 2.102 -2.113 1.00 87.06 95 GLN A C 1
ATOM 756 O O . GLN A 1 95 ? -9.187 2.523 -2.985 1.00 87.06 95 GLN A O 1
ATOM 761 N N . LEU A 1 96 ? -8.447 0.823 -1.726 1.00 85.44 96 LEU A N 1
ATOM 762 C CA . LEU A 1 96 ? -9.375 -0.172 -2.287 1.00 85.44 96 LEU A CA 1
ATOM 763 C C . LEU A 1 96 ? -10.740 -0.139 -1.592 1.00 85.44 96 LEU A C 1
ATOM 765 O O . LEU A 1 96 ? -11.784 -0.332 -2.210 1.00 85.44 96 LEU A O 1
ATOM 769 N N . SER A 1 97 ? -10.737 0.071 -0.278 1.00 84.06 97 SER A N 1
ATOM 770 C CA . SER A 1 97 ? -11.940 0.217 0.540 1.00 84.06 97 SER A CA 1
ATOM 771 C C . SER A 1 97 ? -11.596 0.959 1.822 1.00 84.06 97 SER A C 1
ATOM 773 O O . SER A 1 97 ? -10.431 1.120 2.155 1.00 84.06 97 SER A O 1
ATOM 775 N N . GLN A 1 98 ? -12.582 1.331 2.632 1.00 76.56 98 GLN A N 1
ATOM 776 C CA . GLN A 1 98 ? -12.343 1.963 3.937 1.00 76.56 98 GLN A CA 1
ATOM 777 C C . GLN A 1 98 ? -11.562 1.083 4.953 1.00 76.56 98 GLN A C 1
ATOM 779 O O . GLN A 1 98 ? -11.334 1.526 6.076 1.00 76.56 98 GLN A O 1
ATOM 784 N N . GLN A 1 99 ? -11.217 -0.167 4.616 1.00 82.00 99 GLN A N 1
ATOM 785 C CA . GLN A 1 99 ? -10.398 -1.071 5.439 1.00 82.00 99 GLN A CA 1
ATOM 786 C C . GLN A 1 99 ? -9.213 -1.681 4.676 1.00 82.00 99 GLN A C 1
ATOM 788 O O . GLN A 1 99 ? -8.477 -2.493 5.234 1.00 82.00 99 GLN A O 1
ATOM 793 N N . ARG A 1 100 ? -9.024 -1.333 3.398 1.00 85.00 100 ARG A N 1
ATOM 794 C CA . ARG A 1 100 ? -7.980 -1.924 2.560 1.00 85.00 100 ARG A CA 1
ATOM 795 C C . ARG A 1 100 ? -7.301 -0.884 1.695 1.00 85.00 100 ARG A C 1
ATOM 797 O O . ARG A 1 100 ? -7.961 -0.057 1.065 1.00 85.00 100 ARG A O 1
ATOM 804 N N . VAL A 1 101 ? -5.985 -0.989 1.639 1.00 88.88 101 VAL A N 1
ATOM 805 C CA . VAL A 1 101 ? -5.108 -0.165 0.811 1.00 88.88 101 VAL A CA 1
ATOM 806 C C . VAL A 1 101 ? -4.219 -1.091 -0.003 1.00 88.88 101 VAL A C 1
ATOM 808 O O . VAL A 1 101 ? -3.804 -2.134 0.492 1.00 88.88 101 VAL A O 1
ATOM 811 N N . ALA A 1 102 ? -3.935 -0.721 -1.242 1.00 88.94 102 ALA A N 1
ATOM 812 C CA . ALA A 1 102 ? -2.948 -1.374 -2.080 1.00 88.94 102 ALA A CA 1
ATOM 813 C C . ALA A 1 102 ? -1.720 -0.475 -2.240 1.00 88.94 102 ALA A C 1
ATOM 815 O O . ALA A 1 102 ? -1.858 0.720 -2.497 1.00 88.94 102 ALA A O 1
ATOM 816 N N . LEU A 1 103 ? -0.536 -1.064 -2.103 1.00 89.50 103 LEU A N 1
ATOM 817 C CA . LEU A 1 103 ? 0.730 -0.477 -2.529 1.00 89.50 103 LEU A CA 1
ATOM 818 C C . LEU A 1 103 ? 1.076 -1.051 -3.9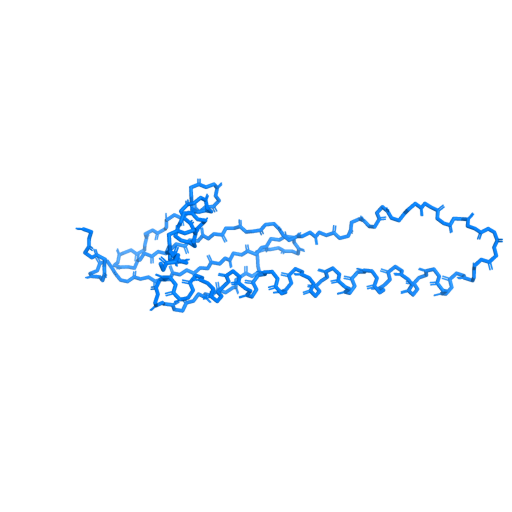01 1.00 89.50 103 LEU A C 1
ATOM 820 O O . LEU A 1 103 ? 1.187 -2.268 -4.041 1.00 89.50 103 LEU A O 1
ATOM 824 N N . CYS A 1 104 ? 1.219 -0.192 -4.903 1.00 89.19 104 CYS A N 1
ATOM 825 C CA . CYS A 1 104 ? 1.427 -0.579 -6.292 1.00 89.19 104 CYS A CA 1
ATOM 826 C C . CYS A 1 104 ? 2.761 -0.043 -6.802 1.00 89.19 104 CYS A C 1
ATOM 828 O O . CYS A 1 104 ? 3.038 1.146 -6.679 1.00 89.19 104 CYS A O 1
ATOM 830 N N . VAL A 1 105 ? 3.560 -0.906 -7.423 1.00 87.94 105 VAL A N 1
ATOM 831 C CA . VAL A 1 105 ? 4.822 -0.526 -8.066 1.00 87.94 105 VAL A CA 1
ATOM 832 C C . VAL A 1 105 ? 4.823 -1.038 -9.488 1.00 87.94 105 VAL A C 1
ATOM 834 O O . VAL A 1 105 ? 4.724 -2.245 -9.709 1.00 87.94 105 VAL A O 1
ATOM 837 N N . GLY A 1 106 ? 4.923 -0.120 -10.446 1.00 83.81 106 GLY A N 1
ATOM 838 C CA . GLY A 1 106 ? 5.046 -0.434 -11.864 1.00 83.81 106 GLY A CA 1
ATOM 839 C C . GLY A 1 106 ? 6.506 -0.499 -12.306 1.00 83.81 106 GLY A C 1
ATOM 840 O O . GLY A 1 106 ? 7.326 0.319 -11.896 1.00 83.81 106 GLY A O 1
ATOM 841 N N . TYR A 1 107 ? 6.828 -1.448 -13.178 1.00 78.38 107 TYR A N 1
ATOM 842 C CA . TYR A 1 107 ? 8.135 -1.547 -13.820 1.00 78.38 107 TYR A CA 1
ATOM 843 C C . TYR A 1 107 ? 8.022 -2.096 -15.239 1.00 78.38 107 TYR A C 1
ATOM 845 O O . TYR A 1 107 ? 7.133 -2.882 -15.576 1.00 78.38 107 TYR A O 1
ATOM 853 N N . PHE A 1 108 ? 8.952 -1.686 -16.096 1.00 71.19 108 PHE A N 1
ATOM 854 C CA . PHE A 1 108 ? 9.042 -2.200 -17.456 1.00 71.19 108 PHE A CA 1
ATOM 855 C C . PHE A 1 108 ? 9.791 -3.530 -17.472 1.00 71.19 108 PHE A C 1
ATOM 857 O O . PHE A 1 108 ? 10.809 -3.696 -16.803 1.00 71.19 108 PHE A O 1
ATOM 864 N N . ARG A 1 109 ? 9.317 -4.473 -18.292 1.00 60.06 109 ARG A N 1
ATOM 865 C CA . ARG A 1 109 ? 9.850 -5.844 -18.409 1.00 60.06 109 ARG A CA 1
ATOM 866 C C . ARG A 1 109 ? 11.358 -5.924 -18.710 1.00 60.06 109 ARG A C 1
ATOM 868 O O . ARG A 1 109 ? 11.959 -6.959 -18.462 1.00 60.06 109 ARG A O 1
ATOM 875 N N . HIS A 1 110 ? 11.949 -4.846 -19.220 1.00 57.81 110 HIS A N 1
ATOM 876 C CA . HIS A 1 110 ? 13.360 -4.742 -19.603 1.00 57.81 110 HIS A CA 1
ATOM 877 C C . HIS A 1 110 ? 14.274 -4.292 -18.447 1.00 57.81 110 HIS A C 1
ATOM 879 O O . HIS A 1 110 ? 15.488 -4.351 -18.592 1.00 57.81 110 HIS A O 1
ATOM 885 N N . ASN A 1 111 ? 13.705 -3.857 -17.314 1.00 54.28 111 ASN A N 1
ATOM 886 C CA . ASN A 1 111 ? 14.452 -3.262 -16.199 1.00 54.28 111 ASN A CA 1
ATOM 887 C C . ASN A 1 111 ? 14.759 -4.248 -15.058 1.00 54.28 111 ASN A C 1
ATOM 889 O O . ASN A 1 111 ? 15.465 -3.886 -14.127 1.00 54.28 111 ASN A O 1
ATOM 893 N N . LEU A 1 112 ? 14.256 -5.485 -15.120 1.00 48.44 112 LEU A N 1
ATOM 894 C CA . LEU A 1 112 ? 14.606 -6.550 -14.175 1.00 48.44 112 LEU A CA 1
ATOM 895 C C . LEU A 1 112 ? 15.410 -7.617 -14.908 1.00 48.44 112 LEU A C 1
ATOM 897 O O . LEU A 1 112 ? 14.845 -8.524 -15.523 1.00 48.44 112 LEU A O 1
ATOM 901 N N . ILE A 1 113 ? 16.730 -7.476 -14.851 1.00 43.22 113 ILE A N 1
ATOM 902 C CA . ILE A 1 113 ? 17.654 -8.573 -15.118 1.00 43.22 113 ILE A CA 1
ATOM 903 C C . ILE A 1 113 ? 17.711 -9.371 -13.810 1.00 43.22 113 ILE A C 1
ATOM 905 O O . ILE A 1 113 ? 18.157 -8.837 -12.798 1.00 43.22 113 ILE A O 1
ATOM 909 N N . TRP A 1 114 ? 17.165 -10.588 -13.824 1.00 43.41 114 TRP A N 1
ATOM 910 C CA . TRP A 1 114 ? 17.339 -11.574 -12.752 1.00 43.41 114 TRP A CA 1
ATOM 911 C C . TRP A 1 114 ? 18.630 -12.355 -12.978 1.00 43.41 114 TRP A C 1
ATOM 913 O O . TRP A 1 114 ? 18.892 -12.692 -14.158 1.00 43.41 114 TRP A O 1
#

Sequence (114 aa):
MMDYLDEDTAYLLGMLFGRGKLLDYGSCRFVVVELEIRRTTPKLPPLHEPGLPQDLQQKLQSLAGMNLALENERAVSRLRERMTELLESNVDVIQLSQQRVALCVGYFRHNLIW

Secondary structure (DSSP, 8-state):
---HHHHHHHHHHHHHHHHEEEEEETTEEEEEEEEEPPP----------TT--HHHHHHHHHHHHHHHHHHHHHHHHHHHHHHHHHHTSPEEEEEEETTEEEEEEEEETTS---

pLDDT: mean 73.26, std 12.82, range [42.34, 89.5]

Foldseek 3Di:
DPPPVVVLVVVVVVQCVPAWDWDDDPQKIKIKGKDFQDADPPPPPPPPPVPDDPVVVVVVVVVVRVVSVVVSVVVVVVNQVSCCVNVVFHWDWADPDPGMIMTMTMDGNVPDDD